Protein AF-A0A1G5EAS3-F1 (afdb_monomer_lite)

Structure (mmCIF, N/CA/C/O backbone):
data_AF-A0A1G5EAS3-F1
#
_entry.id   AF-A0A1G5EAS3-F1
#
loop_
_atom_site.group_PDB
_atom_site.id
_atom_site.type_symbol
_atom_site.label_atom_id
_atom_site.label_alt_id
_atom_site.label_comp_id
_atom_site.label_asym_id
_atom_site.label_entity_id
_atom_site.label_seq_id
_atom_site.pdbx_PDB_ins_code
_atom_site.Cartn_x
_atom_site.Cartn_y
_atom_site.Cartn_z
_atom_site.occupancy
_atom_site.B_iso_or_equiv
_atom_site.auth_seq_id
_atom_site.auth_comp_id
_atom_site.auth_asym_id
_atom_site.auth_atom_id
_atom_site.pdbx_PDB_model_num
ATOM 1 N N . MET A 1 1 ? 18.899 7.907 3.372 1.00 59.66 1 MET A N 1
ATOM 2 C CA . MET A 1 1 ? 17.965 8.432 4.390 1.00 59.66 1 MET A CA 1
ATOM 3 C C . MET A 1 1 ? 17.915 7.423 5.518 1.00 59.66 1 MET A C 1
ATOM 5 O O . MET A 1 1 ? 17.853 6.235 5.222 1.00 59.66 1 MET A O 1
ATOM 9 N N . SER A 1 2 ? 18.024 7.853 6.777 1.00 71.38 2 SER A N 1
ATOM 10 C CA . SER A 1 2 ? 17.864 6.918 7.897 1.00 71.38 2 SER A CA 1
ATOM 11 C C . SER A 1 2 ? 16.412 6.444 7.911 1.00 71.38 2 SER A C 1
ATOM 13 O O . SER A 1 2 ? 15.511 7.273 7.808 1.00 71.38 2 SER A O 1
ATOM 15 N N . LEU A 1 3 ? 16.179 5.134 8.013 1.00 70.50 3 LEU A N 1
ATOM 16 C CA . LEU A 1 3 ? 14.849 4.498 8.049 1.00 70.50 3 LEU A CA 1
ATOM 17 C C . LEU A 1 3 ? 13.885 5.214 9.019 1.00 70.50 3 LEU A C 1
ATOM 19 O O . LEU A 1 3 ? 12.695 5.366 8.748 1.00 70.50 3 LEU A O 1
ATOM 23 N N . LEU A 1 4 ? 14.441 5.747 10.109 1.00 74.56 4 LEU A N 1
ATOM 24 C CA . LEU A 1 4 ? 13.746 6.541 11.115 1.00 74.56 4 LEU A CA 1
ATOM 25 C C . LEU A 1 4 ? 13.077 7.809 10.549 1.00 74.56 4 LEU A C 1
ATOM 27 O O . LEU A 1 4 ? 11.959 8.125 10.937 1.00 74.56 4 LEU A O 1
ATOM 31 N N . GLN A 1 5 ? 13.719 8.521 9.617 1.00 72.00 5 GLN A N 1
ATOM 32 C CA . GLN A 1 5 ? 13.185 9.762 9.030 1.00 72.00 5 GLN A CA 1
ATOM 33 C C . GLN A 1 5 ? 11.954 9.520 8.150 1.00 72.00 5 GLN A C 1
ATOM 35 O O . GLN A 1 5 ? 11.158 10.430 7.952 1.00 72.00 5 GLN A O 1
ATOM 40 N N . VAL A 1 6 ? 11.792 8.299 7.639 1.00 69.94 6 VAL A N 1
ATOM 41 C CA . VAL A 1 6 ? 10.648 7.897 6.812 1.00 69.94 6 VAL A CA 1
ATOM 42 C C . VAL A 1 6 ? 9.495 7.418 7.685 1.00 69.94 6 VAL A C 1
ATOM 44 O O . VAL A 1 6 ? 8.342 7.767 7.450 1.00 69.94 6 VAL A O 1
ATOM 47 N N . ILE A 1 7 ? 9.803 6.605 8.696 1.00 77.19 7 ILE A N 1
ATOM 48 C CA . ILE A 1 7 ? 8.788 5.977 9.548 1.00 77.19 7 ILE A CA 1
ATOM 49 C C . ILE A 1 7 ? 8.179 6.995 10.519 1.00 77.19 7 ILE A C 1
ATOM 51 O O . ILE A 1 7 ? 6.983 6.940 10.804 1.00 77.19 7 ILE A O 1
ATOM 55 N N . LEU A 1 8 ? 8.978 7.944 11.011 1.00 79.62 8 LEU A N 1
ATOM 56 C CA . LEU A 1 8 ? 8.546 8.913 12.015 1.00 79.62 8 LEU A CA 1
ATOM 57 C C . LEU A 1 8 ? 7.337 9.763 11.557 1.00 79.62 8 LEU A C 1
ATOM 59 O O . LEU A 1 8 ? 6.360 9.812 12.306 1.00 79.62 8 LEU A O 1
ATOM 63 N N . PRO A 1 9 ? 7.314 10.363 10.347 1.00 79.38 9 PRO A N 1
ATOM 64 C CA . PRO A 1 9 ? 6.132 11.057 9.830 1.00 79.38 9 PRO A CA 1
ATOM 65 C C . PRO A 1 9 ? 4.874 10.187 9.787 1.00 79.38 9 PRO A C 1
ATOM 67 O O . PRO A 1 9 ? 3.789 10.664 10.110 1.00 79.38 9 PRO A O 1
ATOM 70 N N . VAL A 1 10 ? 5.014 8.908 9.423 1.00 78.25 10 VAL A N 1
ATOM 71 C CA . VAL A 1 10 ? 3.881 7.975 9.334 1.00 78.25 10 VAL A CA 1
ATOM 72 C C . VAL A 1 10 ? 3.290 7.722 10.718 1.00 78.25 10 VAL A C 1
ATOM 74 O O . VAL A 1 10 ? 2.077 7.816 10.894 1.00 78.25 10 VAL A O 1
ATOM 77 N N . ILE A 1 11 ? 4.139 7.474 11.718 1.00 82.44 11 ILE A N 1
ATOM 78 C CA . ILE A 1 11 ? 3.697 7.282 13.104 1.00 82.44 11 ILE A CA 1
ATOM 79 C C . ILE A 1 11 ? 3.015 8.547 13.638 1.00 82.44 11 ILE A C 1
ATOM 81 O O . ILE A 1 11 ? 1.947 8.454 14.238 1.00 82.44 11 ILE A O 1
ATOM 85 N N . ILE A 1 12 ? 3.587 9.730 13.387 1.00 86.69 12 ILE A N 1
ATOM 86 C CA . ILE A 1 12 ? 2.994 11.006 13.815 1.00 86.69 12 ILE A CA 1
ATOM 87 C C . ILE A 1 12 ? 1.605 11.196 13.191 1.00 86.69 12 ILE A C 1
ATOM 89 O O . ILE A 1 12 ? 0.654 11.514 13.903 1.00 86.69 12 ILE A O 1
ATOM 93 N N . MET A 1 13 ? 1.460 10.951 11.885 1.00 82.50 13 MET A N 1
ATOM 94 C CA . MET A 1 13 ? 0.172 11.064 11.192 1.00 82.50 13 MET A CA 1
ATOM 95 C C . MET A 1 13 ? -0.874 10.078 11.726 1.00 82.50 13 MET A C 1
ATOM 97 O O . MET A 1 13 ? -2.032 10.455 11.901 1.00 82.50 13 MET A O 1
ATOM 101 N N . LEU A 1 14 ? -0.477 8.842 12.048 1.00 83.25 14 LEU A N 1
ATOM 102 C CA . LEU A 1 14 ? -1.373 7.863 12.672 1.00 83.25 14 LEU A CA 1
ATOM 103 C C . LEU A 1 14 ? -1.854 8.332 14.050 1.00 83.25 14 LEU A C 1
ATOM 105 O O . LEU A 1 14 ? -3.047 8.254 14.338 1.00 83.25 14 LEU A O 1
ATOM 109 N N . ILE A 1 15 ? -0.954 8.870 14.879 1.00 87.44 15 ILE A N 1
ATOM 110 C CA . ILE A 1 15 ? -1.306 9.419 16.197 1.00 87.44 15 ILE A CA 1
ATOM 111 C C . ILE A 1 15 ? -2.296 10.579 16.050 1.00 87.44 15 ILE A C 1
ATOM 113 O O . ILE A 1 15 ? -3.296 10.620 16.766 1.00 87.44 15 ILE A O 1
ATOM 117 N N . ILE A 1 16 ? -2.070 11.491 15.099 1.00 87.00 16 ILE A N 1
ATOM 118 C CA . ILE A 1 16 ? -3.002 12.591 14.810 1.00 87.00 16 ILE A CA 1
ATOM 119 C C . ILE A 1 16 ? -4.375 12.040 14.408 1.00 87.00 16 ILE A C 1
ATOM 121 O O . ILE A 1 16 ? -5.388 12.493 14.938 1.00 87.00 16 ILE A O 1
ATOM 125 N N . GLY A 1 17 ? -4.422 11.031 13.533 1.00 83.44 17 GLY A N 1
ATOM 126 C CA . GLY A 1 17 ? -5.668 10.374 13.132 1.00 83.44 17 GLY A CA 1
ATOM 127 C C . GLY A 1 17 ? -6.435 9.772 14.314 1.00 83.44 17 GLY A C 1
ATOM 128 O O . GLY A 1 17 ? -7.648 9.964 14.423 1.00 83.44 17 GLY A O 1
ATOM 129 N N . ILE A 1 18 ? -5.731 9.113 15.24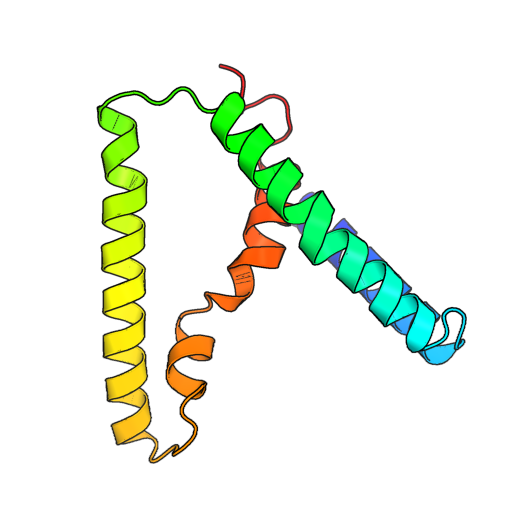1 1.00 84.50 18 ILE A N 1
ATOM 130 C CA . ILE A 1 18 ? -6.321 8.565 16.473 1.00 84.50 18 ILE A CA 1
ATOM 131 C C . ILE A 1 18 ? -6.881 9.691 17.351 1.00 84.50 18 ILE A C 1
ATOM 133 O O . ILE A 1 18 ? -8.024 9.606 17.795 1.00 84.50 18 ILE A O 1
ATOM 137 N N . ILE A 1 19 ? -6.128 10.776 17.554 1.00 87.75 19 ILE A N 1
ATOM 138 C CA . ILE A 1 19 ? -6.583 11.928 18.347 1.00 87.75 19 ILE A CA 1
ATOM 139 C C . ILE A 1 19 ? -7.827 12.572 17.719 1.00 87.75 19 ILE A C 1
ATOM 141 O O . ILE A 1 19 ? -8.773 12.896 18.438 1.00 87.75 19 ILE A O 1
ATOM 145 N N . CYS A 1 20 ? -7.856 12.738 16.394 1.00 84.50 20 CYS A N 1
ATOM 146 C CA . CYS A 1 20 ? -9.010 13.279 15.675 1.00 84.50 20 CYS A CA 1
ATOM 147 C C . CYS A 1 20 ? -10.260 12.408 15.841 1.00 84.50 20 CYS A C 1
ATOM 149 O O . CYS A 1 20 ? -11.358 12.950 15.998 1.00 84.50 20 CYS A O 1
ATOM 151 N N . ARG A 1 21 ? -10.090 11.079 15.852 1.00 81.31 21 ARG A N 1
ATOM 152 C CA . ARG A 1 21 ? -11.169 10.112 16.084 1.00 81.31 21 ARG A CA 1
ATOM 153 C C . ARG A 1 21 ? -11.705 10.187 17.513 1.00 81.31 21 ARG A C 1
ATOM 155 O O . ARG A 1 21 ? -12.912 10.312 17.695 1.00 81.31 21 ARG A O 1
ATOM 162 N N . GLU A 1 22 ? -10.821 10.153 18.509 1.00 83.44 22 GLU A N 1
ATOM 163 C CA . GLU A 1 22 ? -11.185 10.191 19.934 1.00 83.44 22 GLU A CA 1
ATOM 164 C C . GLU A 1 22 ? -11.884 11.502 20.309 1.00 83.44 22 GLU A C 1
ATOM 166 O O . GLU A 1 22 ? -12.910 11.513 20.988 1.00 83.44 22 GLU A O 1
ATOM 171 N N . LYS A 1 23 ? -11.371 12.630 19.807 1.00 84.50 23 LYS A N 1
ATOM 172 C CA . LYS A 1 23 ? -11.929 13.959 20.084 1.00 84.50 23 LYS A CA 1
ATOM 173 C C . LYS A 1 23 ? -13.144 14.315 19.221 1.00 84.50 23 LYS A C 1
ATOM 175 O O . LYS A 1 23 ? -13.663 15.417 19.372 1.00 84.50 23 LYS A O 1
ATOM 180 N N . LYS A 1 24 ? -13.582 13.422 18.319 1.00 80.25 24 LYS A N 1
ATOM 181 C CA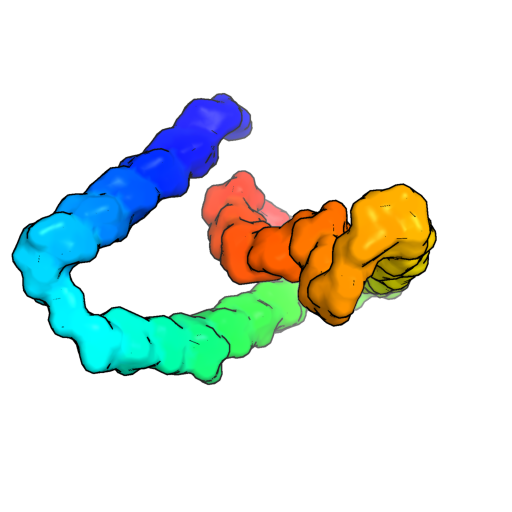 . LYS A 1 24 ? -14.668 13.655 17.346 1.00 80.25 24 LYS A CA 1
ATOM 182 C C . LYS A 1 24 ? -14.530 14.999 16.616 1.00 80.25 24 LYS A C 1
ATOM 184 O O . LYS A 1 24 ? -15.520 15.674 16.357 1.00 80.25 24 LYS A O 1
ATOM 189 N N . LEU A 1 25 ? -13.294 15.395 16.298 1.00 78.00 25 LEU A N 1
ATOM 190 C CA . LEU A 1 25 ? -13.015 16.684 15.647 1.00 78.00 25 LEU A CA 1
ATOM 191 C C . LEU A 1 25 ? -13.585 16.743 14.228 1.00 78.00 25 LEU A C 1
ATOM 193 O O . LEU A 1 25 ? -13.837 17.825 13.708 1.00 78.00 25 LEU A O 1
ATOM 197 N N . ILE A 1 26 ? -13.766 15.577 13.605 1.00 78.94 26 ILE A N 1
ATOM 198 C CA . ILE A 1 26 ? -14.306 1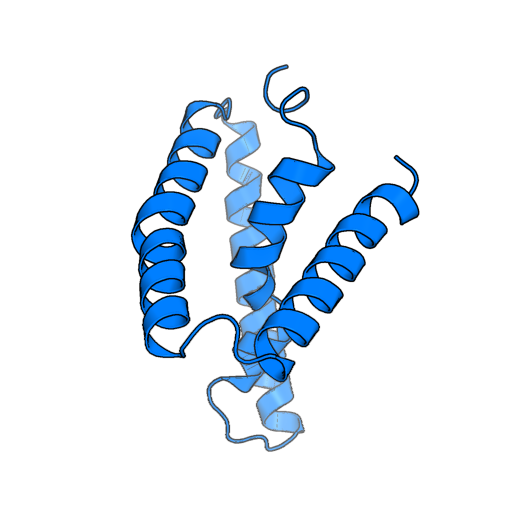5.426 12.261 1.00 78.94 26 ILE A CA 1
ATOM 199 C C . ILE A 1 26 ? -15.481 14.457 12.355 1.00 78.94 26 ILE A C 1
ATOM 201 O O . ILE A 1 26 ? -15.325 13.321 12.811 1.00 78.94 26 ILE A O 1
ATOM 205 N N . HIS A 1 27 ? -16.660 14.915 11.941 1.00 80.75 27 HIS A N 1
ATOM 206 C CA . HIS A 1 27 ? -17.828 14.050 11.832 1.00 80.75 27 HIS A CA 1
ATOM 207 C C . HIS A 1 27 ? -17.613 12.980 10.747 1.00 80.75 27 HIS A C 1
ATOM 209 O O . HIS A 1 27 ? -16.917 13.253 9.768 1.00 80.75 27 HIS A O 1
ATOM 215 N N . PRO A 1 28 ? -18.228 11.789 10.875 1.00 78.00 28 PRO A N 1
ATOM 216 C CA . PRO A 1 28 ? -18.119 10.720 9.878 1.00 78.00 28 PRO A CA 1
ATOM 217 C C . PRO A 1 28 ? -18.402 11.187 8.442 1.00 78.00 28 PRO A C 1
ATOM 219 O O . PRO A 1 28 ? -17.636 10.880 7.538 1.00 78.00 28 PRO A O 1
ATOM 222 N N . GLU A 1 29 ? -19.412 12.040 8.260 1.00 80.19 29 GLU A N 1
ATOM 223 C CA . GLU A 1 29 ? -19.773 12.654 6.972 1.00 80.19 29 GLU A CA 1
ATOM 224 C C . GLU A 1 29 ? -18.628 13.496 6.373 1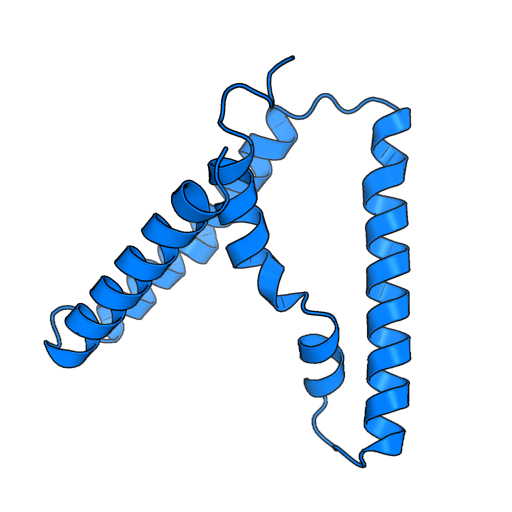.00 80.19 29 GLU A C 1
ATOM 226 O O . GLU A 1 29 ? -18.388 13.490 5.166 1.00 80.19 29 GLU A O 1
ATOM 231 N N . GLY A 1 30 ? -17.865 14.195 7.220 1.00 80.00 30 GLY A N 1
ATOM 232 C CA . GLY A 1 30 ? -16.685 14.954 6.801 1.00 80.00 30 GLY A CA 1
ATOM 233 C C . GLY A 1 30 ? -15.511 14.055 6.410 1.00 80.00 30 GLY A C 1
ATOM 234 O O . GLY A 1 30 ? -14.759 14.391 5.496 1.00 80.00 30 GLY A O 1
ATOM 235 N N . ILE A 1 31 ? -15.372 12.896 7.062 1.00 80.50 31 ILE A N 1
ATOM 236 C CA . ILE A 1 31 ? -14.369 11.885 6.697 1.00 80.50 31 ILE A CA 1
ATOM 237 C C . ILE A 1 31 ? -14.708 11.294 5.328 1.00 80.50 31 ILE A C 1
ATOM 239 O O . ILE A 1 31 ? -13.827 11.207 4.478 1.00 80.50 31 ILE A O 1
ATOM 243 N N . GLU A 1 32 ? -15.974 10.954 5.088 1.00 78.44 32 GLU A N 1
ATOM 244 C CA . GLU A 1 32 ? -16.440 10.437 3.798 1.00 78.44 32 GLU A CA 1
ATOM 245 C C . GLU A 1 32 ? -16.240 11.454 2.670 1.00 78.44 32 GLU A C 1
ATOM 247 O O . GLU A 1 32 ? -15.711 11.106 1.614 1.00 78.44 32 GLU A O 1
ATOM 252 N N . GLY A 1 33 ? -16.576 12.728 2.904 1.00 79.38 33 GLY A N 1
ATOM 253 C CA . GLY A 1 33 ? -16.339 13.800 1.936 1.00 79.38 33 GLY A CA 1
ATOM 254 C C . GLY A 1 33 ? -14.854 13.992 1.610 1.00 79.38 33 GLY A C 1
ATOM 255 O O . GLY A 1 33 ? -14.476 14.110 0.441 1.00 79.38 33 GLY A O 1
ATOM 256 N N . LEU A 1 34 ? -13.987 13.963 2.627 1.00 79.50 34 LEU A N 1
ATOM 257 C CA . LEU A 1 34 ? -12.540 14.072 2.436 1.00 79.50 34 LEU A CA 1
ATOM 258 C C . LEU A 1 34 ? -11.966 12.843 1.720 1.00 79.50 34 LEU A C 1
ATOM 260 O O . LEU A 1 34 ? -11.137 12.982 0.821 1.00 79.50 34 LEU A O 1
ATOM 264 N N . GLN A 1 35 ? -12.430 11.646 2.073 1.00 74.88 35 GLN A N 1
ATOM 265 C CA . GLN A 1 35 ? -12.048 10.413 1.397 1.00 74.88 35 GLN A CA 1
ATOM 266 C C . GLN A 1 35 ? -12.481 10.442 -0.070 1.00 74.88 35 GLN A C 1
ATOM 268 O O . GLN A 1 35 ? -11.678 10.112 -0.936 1.00 74.88 35 GLN A O 1
ATOM 273 N N . ALA A 1 36 ? -13.697 10.895 -0.379 1.00 77.38 36 ALA A N 1
ATOM 274 C CA . ALA A 1 36 ? -14.164 11.032 -1.755 1.00 77.38 36 ALA A CA 1
ATOM 275 C C . ALA A 1 36 ? -13.283 11.996 -2.562 1.00 77.38 36 ALA A C 1
ATOM 277 O O . ALA A 1 36 ? -12.946 11.699 -3.708 1.00 77.38 36 ALA A O 1
ATOM 278 N N . LEU A 1 37 ? -12.854 13.113 -1.968 1.00 80.19 37 LEU A N 1
ATOM 279 C CA . LEU A 1 37 ? -11.928 14.041 -2.614 1.00 80.19 37 LEU A CA 1
ATOM 280 C C . LEU A 1 37 ? -10.575 13.373 -2.914 1.00 80.19 37 LEU A C 1
ATOM 282 O O . LEU A 1 37 ? -10.079 13.440 -4.039 1.00 80.19 37 LEU A O 1
ATOM 286 N N . VAL A 1 38 ? -9.991 12.697 -1.921 1.00 77.25 38 VAL A N 1
ATOM 287 C CA . VAL A 1 38 ? -8.694 12.023 -2.070 1.00 77.25 38 VAL A CA 1
ATOM 288 C C . VAL A 1 38 ? -8.770 10.901 -3.104 1.00 77.25 38 VAL A C 1
ATOM 290 O O . VAL A 1 38 ? -7.912 10.823 -3.982 1.00 77.25 38 VAL A O 1
ATOM 293 N N . MET A 1 39 ? -9.803 10.062 -3.032 1.00 76.19 39 MET A N 1
ATOM 294 C CA . MET A 1 39 ? -9.947 8.886 -3.887 1.00 76.19 39 MET A CA 1
ATOM 295 C C . MET A 1 39 ? -10.298 9.245 -5.331 1.00 76.19 39 MET A C 1
ATOM 297 O O . MET A 1 39 ? -9.759 8.634 -6.250 1.00 76.19 39 MET A O 1
ATOM 301 N N . ASN A 1 40 ? -11.170 10.235 -5.545 1.00 79.19 40 ASN A N 1
ATOM 302 C CA . ASN A 1 40 ? -11.665 10.563 -6.884 1.00 79.19 40 ASN A CA 1
ATOM 303 C C . ASN A 1 40 ? -10.824 11.616 -7.608 1.00 79.19 40 ASN A C 1
ATOM 305 O O . ASN A 1 40 ? -10.838 11.653 -8.835 1.00 79.19 40 ASN A O 1
ATOM 309 N N . PHE A 1 41 ? -10.099 12.469 -6.880 1.00 81.38 41 PHE A N 1
ATOM 310 C CA . PHE A 1 41 ? -9.323 13.550 -7.489 1.00 81.38 41 PHE A CA 1
ATOM 311 C C . PHE A 1 41 ? -7.836 13.388 -7.222 1.00 81.38 41 PHE A C 1
ATOM 313 O O . PHE A 1 41 ? -7.067 13.212 -8.164 1.00 81.38 41 PHE A O 1
ATOM 320 N N . THR A 1 42 ? -7.418 13.407 -5.955 1.00 76.50 42 THR A N 1
ATOM 321 C CA . THR A 1 42 ? -5.988 13.427 -5.617 1.00 76.50 42 THR A CA 1
ATOM 322 C C . THR A 1 42 ? -5.264 12.192 -6.143 1.00 76.50 42 THR A C 1
ATOM 324 O O . THR A 1 42 ? -4.227 12.334 -6.785 1.00 76.50 42 THR A O 1
ATOM 327 N N . LEU A 1 43 ? -5.824 10.993 -5.941 1.00 75.69 43 LEU A N 1
ATOM 328 C CA . LEU A 1 43 ? -5.221 9.745 -6.409 1.00 75.69 43 LEU A CA 1
ATOM 329 C C . LEU A 1 43 ? -5.068 9.702 -7.942 1.00 75.69 43 LEU A C 1
ATOM 331 O O . LEU A 1 43 ? -3.934 9.530 -8.401 1.00 75.69 43 LEU A O 1
ATOM 335 N N . PRO A 1 44 ? -6.126 9.905 -8.756 1.00 77.88 44 PRO A N 1
ATOM 336 C CA . PRO A 1 44 ? -5.975 9.969 -10.208 1.00 77.88 44 PRO A CA 1
ATOM 337 C C . PRO A 1 44 ? -4.989 11.046 -10.662 1.00 77.88 44 PRO A C 1
ATOM 339 O O . PRO A 1 44 ? -4.127 10.761 -11.490 1.00 77.88 44 PRO A O 1
ATOM 342 N N . ILE A 1 45 ? -5.058 12.259 -10.099 1.00 81.50 45 ILE A N 1
ATOM 343 C CA . ILE A 1 45 ? -4.160 13.366 -10.463 1.00 81.50 45 ILE A CA 1
ATOM 344 C C . ILE A 1 45 ? -2.700 13.000 -10.174 1.00 81.50 45 ILE A C 1
ATOM 346 O O . ILE A 1 45 ? -1.839 13.217 -11.025 1.00 81.50 45 ILE A O 1
ATOM 350 N N . SER A 1 46 ? -2.405 12.414 -9.010 1.00 74.06 46 SER A N 1
ATOM 351 C CA . SER A 1 46 ? -1.053 11.961 -8.670 1.00 74.06 46 SER A CA 1
ATOM 352 C C . SER A 1 46 ? -0.557 10.870 -9.618 1.00 74.06 46 SER A C 1
ATOM 354 O O . SER A 1 46 ? 0.592 10.930 -10.050 1.00 74.06 46 SER A O 1
ATOM 356 N N . LEU A 1 47 ? -1.408 9.910 -9.992 1.00 74.44 47 LEU A N 1
ATOM 357 C CA . LEU A 1 47 ? -1.049 8.884 -10.973 1.00 74.44 47 LEU A CA 1
ATOM 358 C C . LEU A 1 47 ? -0.721 9.507 -12.333 1.00 74.44 47 LEU A C 1
ATOM 360 O O . LEU A 1 47 ? 0.348 9.236 -12.879 1.00 74.44 47 LEU A O 1
ATOM 364 N N . PHE A 1 48 ? -1.584 10.387 -12.855 1.00 78.88 48 PHE A N 1
ATOM 365 C CA . PHE A 1 48 ? -1.323 11.100 -14.109 1.00 78.88 48 PHE A CA 1
ATOM 366 C C . PHE A 1 48 ? -0.039 11.922 -14.045 1.00 78.88 48 PHE A C 1
ATOM 368 O O . PHE A 1 48 ? 0.745 11.899 -14.989 1.00 78.88 48 PHE A O 1
ATOM 375 N N . TYR A 1 49 ? 0.211 12.606 -12.930 1.00 76.69 49 TYR A N 1
ATOM 376 C CA . TYR A 1 49 ? 1.430 13.380 -12.720 1.00 76.69 49 TYR A CA 1
ATOM 377 C C . TYR A 1 49 ? 2.692 12.505 -12.750 1.00 76.69 49 TYR A C 1
ATOM 379 O O . TYR A 1 49 ? 3.682 12.870 -13.387 1.00 76.69 49 TYR A O 1
ATOM 387 N N . ILE A 1 50 ? 2.653 11.331 -12.111 1.00 73.56 50 ILE A N 1
ATOM 388 C CA . ILE A 1 50 ? 3.758 10.364 -12.135 1.00 73.56 50 ILE A CA 1
ATOM 389 C C . ILE A 1 50 ? 3.985 9.854 -13.560 1.00 73.56 50 ILE A C 1
ATOM 391 O O . ILE A 1 50 ? 5.121 9.873 -14.027 1.00 73.56 50 ILE A O 1
ATOM 395 N N . PHE A 1 51 ? 2.931 9.451 -14.275 1.00 74.44 51 PHE A N 1
ATOM 396 C CA . PHE A 1 51 ? 3.054 8.993 -15.663 1.00 74.44 51 PHE A CA 1
ATOM 397 C C . PHE A 1 51 ? 3.544 10.091 -16.607 1.00 74.44 51 PHE A C 1
ATOM 399 O O . PHE A 1 51 ? 4.329 9.808 -17.504 1.00 74.44 51 PHE A O 1
ATOM 406 N N . TYR A 1 52 ? 3.125 11.338 -16.387 1.00 78.19 52 TYR A N 1
ATOM 407 C CA . TYR A 1 52 ? 3.559 12.488 -17.175 1.00 78.19 52 TYR A CA 1
ATOM 408 C C . TYR A 1 52 ? 5.057 12.776 -17.012 1.00 78.19 52 TYR A C 1
ATOM 410 O O . TYR A 1 52 ? 5.732 13.106 -17.983 1.00 78.19 52 TYR A O 1
ATOM 418 N N . ARG A 1 53 ? 5.593 12.643 -15.792 1.00 71.56 53 ARG A N 1
ATOM 419 C CA . ARG A 1 53 ? 7.030 12.821 -15.525 1.00 71.56 53 ARG A CA 1
ATOM 420 C C . ARG A 1 53 ? 7.872 11.582 -15.816 1.00 71.56 53 ARG A C 1
ATOM 422 O O . ARG A 1 53 ? 9.085 11.702 -15.967 1.00 71.56 53 ARG A O 1
ATOM 429 N N . ALA A 1 54 ? 7.267 10.402 -15.869 1.00 69.88 54 ALA A N 1
ATOM 430 C CA . ALA A 1 54 ? 7.994 9.170 -16.110 1.00 69.88 54 ALA A CA 1
ATOM 431 C C . ALA A 1 54 ? 8.581 9.156 -17.530 1.00 69.88 54 ALA A C 1
ATOM 433 O O . ALA A 1 54 ? 7.862 9.189 -18.527 1.00 69.88 54 ALA A O 1
ATOM 434 N N . SER A 1 55 ? 9.907 9.037 -17.637 1.00 64.62 55 SER A N 1
ATOM 435 C CA . SER A 1 55 ? 10.560 8.755 -18.917 1.00 64.62 55 SER A CA 1
ATOM 436 C C . SER A 1 55 ? 10.289 7.298 -19.309 1.00 64.62 55 SER A C 1
ATOM 438 O O . SER A 1 55 ? 10.952 6.366 -18.841 1.00 64.62 55 SER A O 1
ATOM 440 N N . ILE A 1 56 ? 9.275 7.083 -20.150 1.00 66.12 56 ILE A N 1
ATOM 441 C CA . ILE A 1 56 ? 8.926 5.752 -20.654 1.00 66.12 56 ILE A CA 1
ATOM 442 C C . ILE A 1 56 ? 9.942 5.356 -21.733 1.00 66.12 56 ILE A C 1
ATOM 444 O O . ILE A 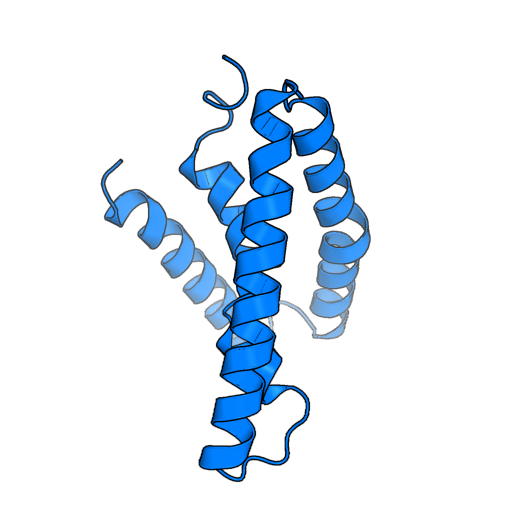1 56 ? 9.797 5.678 -22.909 1.00 66.12 56 ILE A O 1
ATOM 448 N N . LYS A 1 57 ? 11.002 4.656 -21.323 1.00 70.81 57 LYS A N 1
ATOM 449 C CA . LYS A 1 57 ? 11.940 3.971 -22.225 1.00 70.81 57 LYS A CA 1
ATOM 450 C C . LYS A 1 57 ? 11.476 2.527 -22.426 1.00 70.81 57 LYS A C 1
ATOM 452 O O . LYS A 1 57 ? 10.864 1.946 -21.534 1.00 70.81 57 LYS A O 1
ATOM 457 N N . ALA A 1 58 ? 11.816 1.909 -23.559 1.00 65.69 58 ALA A N 1
ATOM 458 C CA . ALA A 1 58 ? 11.440 0.517 -23.855 1.00 65.69 58 ALA A CA 1
ATOM 459 C C . ALA A 1 58 ? 11.892 -0.473 -22.760 1.00 65.69 58 ALA A C 1
ATOM 461 O O . ALA A 1 58 ? 11.185 -1.425 -22.445 1.00 65.69 58 ALA A O 1
ATOM 462 N N . ASN A 1 59 ? 13.023 -0.191 -22.106 1.00 68.94 59 ASN A N 1
ATOM 463 C CA . ASN A 1 59 ? 13.529 -0.994 -20.993 1.00 68.94 59 ASN A CA 1
ATOM 464 C C . ASN A 1 59 ? 12.694 -0.848 -19.704 1.00 68.94 59 ASN A C 1
ATOM 466 O O . ASN A 1 59 ? 12.717 -1.725 -18.850 1.00 68.94 59 ASN A O 1
ATOM 470 N N . THR A 1 60 ? 11.928 0.237 -19.560 1.00 69.56 60 THR A N 1
ATOM 471 C CA . THR A 1 60 ? 11.058 0.491 -18.403 1.00 69.56 60 THR A CA 1
ATOM 472 C C . THR A 1 60 ? 9.750 -0.312 -18.485 1.00 69.56 60 THR A C 1
ATOM 474 O O . THR A 1 60 ? 9.093 -0.526 -17.470 1.00 69.56 60 THR A O 1
ATOM 477 N N . VAL A 1 61 ? 9.388 -0.831 -19.666 1.00 74.50 61 VAL A N 1
ATOM 478 C CA . VAL A 1 61 ? 8.185 -1.665 -19.874 1.00 74.50 61 VAL A CA 1
ATOM 479 C C . VAL A 1 61 ? 8.298 -3.023 -19.168 1.00 74.50 61 VAL A C 1
ATOM 481 O O . VAL A 1 61 ? 7.289 -3.655 -18.868 1.00 74.50 61 VAL A O 1
ATOM 484 N N . ILE A 1 62 ? 9.511 -3.456 -18.813 1.00 77.94 62 ILE A N 1
ATOM 485 C CA . ILE A 1 62 ? 9.707 -4.708 -18.076 1.00 77.94 62 ILE A CA 1
ATOM 486 C C . ILE A 1 62 ? 9.170 -4.635 -16.638 1.00 77.94 62 ILE A C 1
ATOM 488 O O . ILE A 1 62 ? 8.715 -5.644 -16.104 1.00 77.94 62 ILE A O 1
ATOM 492 N N . PHE A 1 63 ? 9.152 -3.445 -16.026 1.00 76.62 63 PHE A N 1
ATOM 493 C CA . PHE A 1 63 ? 8.654 -3.250 -14.664 1.00 76.62 63 PHE A CA 1
ATOM 494 C C . PHE A 1 63 ? 7.173 -3.621 -14.509 1.00 76.62 63 PHE A C 1
ATOM 496 O O . PHE A 1 63 ? 6.890 -4.479 -13.674 1.00 76.62 63 PHE A O 1
ATOM 503 N N . PRO A 1 64 ? 6.220 -3.070 -15.288 1.00 77.56 64 PRO A N 1
ATOM 504 C CA . PRO A 1 64 ? 4.815 -3.451 -15.157 1.00 77.56 64 PRO A CA 1
ATOM 505 C C . PRO A 1 64 ? 4.575 -4.938 -15.446 1.00 77.56 64 PRO A C 1
ATOM 507 O O . PRO A 1 64 ? 3.730 -5.544 -14.793 1.00 77.56 64 PRO A O 1
ATOM 510 N N . VAL A 1 65 ? 5.343 -5.554 -16.352 1.00 82.19 65 VAL A N 1
ATOM 511 C CA . VAL A 1 65 ? 5.247 -6.997 -16.631 1.00 82.19 65 VAL A CA 1
ATOM 512 C C . VAL A 1 65 ? 5.692 -7.827 -15.425 1.00 82.19 65 VAL A C 1
ATOM 514 O O . VAL A 1 65 ? 4.974 -8.735 -15.012 1.00 82.19 65 VAL A O 1
ATOM 517 N N . ILE A 1 66 ? 6.835 -7.498 -14.814 1.00 83.06 66 ILE A N 1
ATOM 518 C CA . ILE A 1 66 ? 7.314 -8.176 -13.600 1.00 83.06 66 ILE A CA 1
ATOM 519 C C . ILE A 1 66 ? 6.310 -7.992 -12.459 1.00 83.06 66 ILE A C 1
ATOM 521 O O . ILE A 1 66 ? 5.939 -8.970 -11.813 1.00 83.06 66 ILE A O 1
ATOM 525 N N . PHE A 1 67 ? 5.822 -6.768 -12.242 1.00 80.94 67 PHE A N 1
ATOM 526 C CA . PHE A 1 67 ? 4.804 -6.485 -11.229 1.00 80.94 67 PHE A CA 1
ATOM 527 C C . PHE A 1 67 ? 3.528 -7.297 -11.460 1.00 80.94 67 PHE A C 1
ATOM 529 O O . PHE A 1 67 ? 2.989 -7.868 -10.517 1.00 80.94 67 PHE A O 1
ATOM 536 N N . PHE A 1 68 ? 3.070 -7.415 -12.707 1.00 83.12 68 PHE A N 1
ATOM 537 C CA . PHE A 1 68 ? 1.900 -8.221 -13.041 1.00 83.12 68 PHE A CA 1
ATOM 538 C C . PHE A 1 68 ? 2.114 -9.705 -12.720 1.00 83.12 68 PHE A C 1
ATOM 540 O O . PHE A 1 68 ? 1.258 -10.323 -12.090 1.00 83.12 68 PHE A O 1
ATOM 547 N N . VAL A 1 69 ? 3.265 -10.270 -13.096 1.00 87.25 69 VAL A N 1
ATOM 548 C CA . VAL A 1 69 ? 3.588 -11.683 -12.839 1.00 87.25 69 VAL A CA 1
ATOM 549 C C . VAL A 1 69 ? 3.715 -11.965 -11.341 1.00 87.25 69 VAL A C 1
ATOM 551 O O . VAL A 1 69 ? 3.162 -12.953 -10.862 1.00 87.25 69 VAL A O 1
ATOM 554 N N . VAL A 1 70 ? 4.392 -11.094 -10.587 1.00 85.44 70 VAL A N 1
ATOM 555 C CA . VAL A 1 70 ? 4.550 -11.235 -9.130 1.00 85.44 70 VAL A CA 1
ATOM 556 C C . VAL A 1 70 ? 3.194 -11.159 -8.431 1.00 85.44 70 VAL A C 1
ATOM 558 O O . VAL A 1 70 ? 2.885 -12.020 -7.608 1.00 85.44 70 VAL A O 1
ATOM 561 N N . THR A 1 71 ? 2.351 -10.192 -8.793 1.00 80.88 71 THR A N 1
ATOM 562 C CA . THR A 1 71 ? 1.015 -10.042 -8.201 1.00 80.88 71 THR A CA 1
ATOM 563 C C . THR A 1 71 ? 0.105 -11.212 -8.570 1.00 80.88 71 THR A C 1
ATOM 565 O O . THR A 1 71 ? -0.548 -11.774 -7.695 1.00 80.88 71 THR A O 1
ATOM 568 N N . ALA A 1 72 ? 0.097 -11.650 -9.833 1.00 84.50 72 ALA A N 1
ATOM 569 C CA . ALA A 1 72 ? -0.671 -12.818 -10.265 1.00 84.50 72 ALA A CA 1
ATOM 570 C C . ALA A 1 72 ? -0.212 -14.104 -9.552 1.00 84.50 72 ALA A C 1
ATOM 572 O O . ALA A 1 72 ? -1.045 -14.888 -9.089 1.00 84.50 72 ALA A O 1
ATOM 573 N N . GLY A 1 73 ? 1.103 -14.291 -9.403 1.00 85.62 73 GLY A N 1
ATOM 574 C CA . GLY A 1 73 ? 1.686 -15.381 -8.623 1.00 85.62 73 GLY A CA 1
ATOM 575 C C . GLY A 1 73 ? 1.287 -15.318 -7.148 1.00 85.62 73 GLY A C 1
ATOM 576 O O . GLY A 1 73 ? 0.909 -16.337 -6.573 1.00 85.62 73 GLY A O 1
ATOM 577 N N . GLY A 1 74 ? 1.275 -14.120 -6.560 1.00 83.62 74 GLY A N 1
ATOM 578 C CA . GLY A 1 74 ? 0.796 -13.873 -5.203 1.00 83.62 74 GLY A CA 1
ATOM 579 C C . GLY A 1 74 ? -0.678 -14.242 -5.016 1.00 83.62 74 GLY A C 1
ATOM 580 O O . GLY A 1 74 ? -1.003 -14.934 -4.058 1.00 83.62 74 GLY A O 1
ATOM 581 N N . ILE A 1 75 ? -1.568 -13.854 -5.942 1.00 81.62 75 ILE A N 1
ATOM 582 C CA . ILE A 1 75 ? -2.996 -14.239 -5.907 1.00 81.62 75 ILE A CA 1
ATOM 583 C C . ILE A 1 75 ? -3.133 -15.758 -5.961 1.00 81.62 75 ILE A C 1
ATOM 585 O O . ILE A 1 75 ? -3.935 -16.345 -5.232 1.00 81.62 75 ILE A O 1
ATOM 589 N N . PHE A 1 76 ? -2.358 -16.407 -6.829 1.00 84.19 76 PHE A N 1
ATOM 590 C CA . PHE A 1 76 ? -2.396 -17.854 -6.976 1.00 84.19 76 PHE A CA 1
ATOM 591 C C . PHE A 1 76 ? -1.922 -18.568 -5.703 1.00 84.19 76 PHE A C 1
ATOM 593 O O . PHE A 1 76 ? -2.610 -19.463 -5.206 1.00 84.19 76 PHE A O 1
ATOM 600 N N . ALA A 1 77 ? -0.801 -18.127 -5.131 1.00 82.81 77 ALA A N 1
ATOM 601 C CA . ALA A 1 77 ? -0.278 -18.638 -3.868 1.00 82.81 77 ALA A CA 1
ATOM 602 C C . ALA A 1 77 ? -1.244 -18.377 -2.702 1.00 82.81 77 ALA A C 1
ATOM 604 O O . ALA A 1 77 ? -1.534 -19.290 -1.931 1.00 82.81 77 ALA A O 1
ATOM 605 N N . GLY A 1 78 ? -1.816 -17.173 -2.618 1.00 80.12 78 GLY A N 1
ATOM 606 C CA . GLY A 1 78 ? -2.822 -16.802 -1.625 1.00 80.12 78 GLY A CA 1
ATOM 607 C C . GLY A 1 78 ? -4.066 -17.683 -1.715 1.00 80.12 78 GLY A C 1
ATOM 608 O O . GLY A 1 78 ? -4.546 -18.175 -0.698 1.00 80.12 78 GLY A O 1
ATOM 609 N N . ARG A 1 79 ? -4.548 -17.984 -2.929 1.00 78.12 79 ARG A N 1
ATOM 610 C CA . ARG A 1 79 ? -5.662 -18.925 -3.147 1.00 78.12 79 ARG A CA 1
ATOM 611 C C . ARG A 1 79 ? -5.319 -20.355 -2.739 1.00 78.12 79 ARG A C 1
ATOM 613 O O . ARG A 1 79 ? -6.183 -21.056 -2.213 1.00 78.12 79 ARG A O 1
ATOM 620 N N . LEU A 1 80 ? -4.086 -20.799 -2.975 1.00 80.25 80 LEU A N 1
ATOM 621 C CA . LEU A 1 80 ? -3.629 -22.115 -2.531 1.00 80.25 80 LEU A CA 1
ATOM 622 C C . LEU A 1 80 ? -3.569 -22.185 -0.997 1.00 80.25 80 LEU A C 1
ATOM 624 O O . LEU A 1 80 ? -4.033 -23.162 -0.412 1.00 80.25 80 LEU A O 1
ATOM 628 N N . LEU A 1 81 ? -3.101 -21.117 -0.345 1.00 79.19 81 LEU A N 1
ATOM 629 C CA . LEU A 1 81 ? -3.123 -20.979 1.111 1.00 79.19 81 LEU A CA 1
ATOM 630 C C . LEU A 1 81 ? -4.550 -20.944 1.678 1.00 79.19 81 LEU A C 1
ATOM 632 O O . LEU A 1 81 ? -4.804 -21.607 2.678 1.00 79.19 81 LEU A O 1
ATOM 636 N N . CYS A 1 82 ? -5.501 -20.260 1.027 1.00 75.75 82 CYS A N 1
ATOM 637 C CA . CYS A 1 82 ? -6.915 -20.265 1.442 1.00 75.75 82 CYS A CA 1
ATOM 638 C C . CYS A 1 82 ? -7.466 -21.692 1.528 1.00 75.75 82 CYS A C 1
ATOM 640 O O . CYS A 1 82 ? -8.145 -22.050 2.489 1.00 75.75 82 CYS A O 1
ATOM 642 N N . LYS A 1 83 ? -7.129 -22.536 0.539 1.00 72.00 83 LYS A N 1
ATOM 643 C CA . LYS A 1 83 ? -7.529 -23.951 0.535 1.00 72.00 83 LYS A CA 1
ATOM 644 C C . LYS A 1 83 ? -6.925 -24.734 1.704 1.00 72.00 83 LYS A C 1
ATOM 646 O O . LYS A 1 83 ? -7.592 -25.624 2.221 1.00 72.00 83 LYS A O 1
ATOM 651 N N . LEU A 1 84 ? -5.699 -24.409 2.121 1.00 75.88 84 LEU A N 1
ATOM 652 C CA . LEU A 1 84 ? -5.021 -25.057 3.250 1.00 75.88 84 LEU A CA 1
ATOM 653 C C . LEU A 1 84 ? -5.577 -24.605 4.608 1.00 75.88 84 LEU A C 1
ATOM 655 O O . LEU A 1 84 ? -5.760 -25.433 5.496 1.00 75.88 84 LEU A O 1
ATOM 659 N N . VAL A 1 85 ? -5.883 -23.314 4.756 1.00 77.81 85 VAL A N 1
ATOM 660 C CA . VAL A 1 85 ? -6.386 -22.716 6.008 1.00 77.81 85 VAL A CA 1
ATOM 661 C C . VAL A 1 85 ? -7.901 -22.929 6.188 1.00 77.81 85 VAL A C 1
ATOM 663 O O . VAL A 1 85 ? -8.424 -22.738 7.278 1.00 77.81 85 VAL A O 1
ATOM 666 N N . LYS A 1 86 ? -8.610 -23.414 5.154 1.00 68.75 86 LYS A N 1
ATOM 667 C CA . LYS A 1 86 ? -10.085 -23.549 5.107 1.00 68.75 86 LYS A CA 1
ATOM 668 C C . LYS A 1 86 ? -10.824 -22.221 5.308 1.00 68.75 86 LYS A C 1
ATOM 670 O O . LYS A 1 86 ? -12.006 -22.217 5.660 1.00 68.75 86 LYS A O 1
ATOM 675 N N . GLU A 1 87 ? -10.151 -21.113 5.026 1.00 67.50 87 GLU A N 1
ATOM 676 C CA . GLU A 1 87 ? -10.750 -19.789 5.086 1.00 67.50 87 GLU A CA 1
ATOM 677 C C . GLU A 1 87 ? -11.659 -19.605 3.866 1.00 67.50 87 GLU A C 1
ATOM 679 O O . GLU A 1 87 ? -11.246 -19.827 2.724 1.00 67.50 87 GLU A O 1
ATOM 684 N N . LYS A 1 88 ? -12.930 -19.266 4.105 1.00 61.16 88 LYS A N 1
ATOM 685 C CA . LYS A 1 88 ? -13.952 -19.139 3.049 1.00 61.16 88 LYS A CA 1
ATOM 686 C C . LYS A 1 88 ? -14.086 -17.722 2.503 1.00 61.16 88 LYS A C 1
ATOM 688 O O . LYS A 1 88 ? -14.867 -17.509 1.577 1.00 61.16 88 LYS A O 1
ATOM 693 N N . ASP A 1 89 ? -13.362 -16.768 3.080 1.00 68.00 89 ASP A N 1
ATOM 694 C CA . ASP A 1 89 ? -13.450 -15.380 2.664 1.00 68.00 89 ASP A CA 1
ATOM 695 C C . ASP A 1 89 ? -12.755 -15.174 1.308 1.00 68.00 89 ASP A C 1
ATOM 697 O O . ASP A 1 89 ? -11.575 -15.478 1.117 1.00 68.00 89 ASP A O 1
ATOM 701 N N . VAL A 1 90 ? -13.518 -14.647 0.351 1.00 67.56 90 VAL A N 1
ATOM 702 C CA . VAL A 1 90 ? -13.074 -14.347 -1.013 1.00 67.56 90 VAL A CA 1
ATOM 703 C C . VAL A 1 90 ? -12.000 -13.252 -1.023 1.00 67.56 90 VAL A C 1
ATOM 705 O O . VAL A 1 90 ? -11.201 -13.211 -1.960 1.00 67.56 90 VAL A O 1
ATOM 708 N N . TYR A 1 91 ? -11.935 -12.409 0.015 1.00 67.00 91 TYR A N 1
ATOM 709 C CA . TYR A 1 91 ? -10.977 -11.306 0.145 1.00 67.00 91 TYR A CA 1
ATOM 710 C C . TYR A 1 91 ? -9.625 -11.722 0.748 1.00 67.00 91 TYR A C 1
ATOM 712 O O . TYR A 1 91 ? -8.616 -11.061 0.506 1.00 67.00 91 TYR A O 1
ATOM 720 N N . PHE A 1 92 ? -9.560 -12.855 1.453 1.00 69.50 92 PHE A N 1
ATOM 721 C CA . PHE A 1 92 ? -8.338 -13.362 2.092 1.00 69.50 92 PHE A CA 1
ATOM 722 C C . PHE A 1 92 ? -7.115 -13.535 1.162 1.00 69.50 92 PHE A C 1
ATOM 724 O O . PHE A 1 92 ? -6.009 -13.148 1.542 1.00 69.50 92 PHE A O 1
ATOM 731 N N . PRO A 1 93 ? -7.240 -14.063 -0.074 1.00 68.94 93 PRO A N 1
ATOM 732 C CA . PRO A 1 93 ? -6.089 -14.151 -0.966 1.00 68.94 93 PRO A CA 1
ATOM 733 C C . PRO A 1 93 ? -5.627 -12.773 -1.454 1.00 68.94 93 PRO A C 1
ATOM 735 O O . PRO A 1 93 ? -4.458 -12.630 -1.794 1.00 68.94 93 PRO A O 1
ATOM 738 N N . PHE A 1 94 ? -6.509 -11.768 -1.480 1.00 67.44 94 PHE A N 1
ATOM 739 C CA . PHE A 1 94 ? -6.173 -10.409 -1.910 1.00 67.44 94 PHE A CA 1
ATOM 740 C C . PHE A 1 94 ? -5.407 -9.634 -0.832 1.00 67.44 94 PHE A C 1
ATOM 742 O O . PHE A 1 94 ? -4.434 -8.949 -1.148 1.00 67.44 94 PHE A O 1
ATOM 749 N N . THR A 1 95 ? -5.774 -9.801 0.440 1.00 67.62 95 THR A N 1
ATOM 750 C CA . THR A 1 95 ? -5.065 -9.179 1.570 1.00 67.62 95 THR A CA 1
ATOM 751 C C . THR A 1 95 ? -3.663 -9.765 1.772 1.00 67.62 95 THR A C 1
ATOM 753 O O . THR A 1 95 ? -2.727 -9.033 2.095 1.00 67.62 95 THR A O 1
ATOM 756 N N . LEU A 1 96 ? -3.478 -11.063 1.502 1.00 64.25 96 LEU A N 1
ATOM 757 C CA . LEU A 1 96 ? -2.200 -11.778 1.641 1.00 64.25 96 LEU A CA 1
ATOM 758 C C . LEU A 1 96 ? -1.094 -11.327 0.680 1.00 64.25 96 LEU A C 1
ATOM 760 O O . LEU A 1 96 ? 0.084 -11.466 0.997 1.00 64.25 96 LEU A O 1
ATOM 764 N N . ILE A 1 97 ? -1.442 -10.774 -0.483 1.00 65.75 97 ILE A N 1
ATOM 765 C CA . ILE A 1 97 ? -0.450 -10.274 -1.453 1.00 65.75 97 ILE A CA 1
ATOM 766 C C . ILE A 1 97 ? 0.169 -8.958 -0.956 1.00 65.75 97 ILE A C 1
ATOM 768 O O . ILE A 1 97 ? 1.105 -8.440 -1.558 1.00 65.75 97 ILE A O 1
ATOM 772 N N . GLY A 1 98 ? -0.363 -8.383 0.131 1.00 58.06 98 GLY A N 1
ATOM 773 C CA . GLY A 1 98 ? 0.055 -7.080 0.642 1.00 58.06 98 GLY A CA 1
ATOM 774 C C . GLY A 1 98 ? -0.292 -5.931 -0.308 1.00 58.06 98 GLY A C 1
ATOM 775 O O . GLY A 1 98 ? 0.099 -4.794 -0.063 1.00 58.06 98 GLY A O 1
ATOM 776 N N . TYR A 1 99 ? -1.051 -6.197 -1.379 1.00 55.44 99 TYR A N 1
ATOM 777 C CA . TYR A 1 99 ? -1.388 -5.232 -2.429 1.00 55.44 99 TYR A CA 1
ATOM 778 C C . TYR A 1 99 ? -2.592 -4.338 -2.082 1.00 55.44 99 TYR A C 1
ATOM 780 O O . TYR A 1 99 ? -3.156 -3.678 -2.944 1.00 55.44 99 TYR A O 1
ATOM 788 N N . GLU A 1 100 ? -2.950 -4.262 -0.801 1.00 51.56 100 GLU A N 1
ATOM 789 C CA . GLU A 1 100 ? -3.664 -3.120 -0.208 1.00 51.56 100 GLU A CA 1
ATOM 790 C C . GLU A 1 100 ? -2.696 -1.939 0.045 1.00 51.56 100 GLU A C 1
ATOM 792 O O . GLU A 1 100 ? -3.104 -0.783 0.151 1.00 51.56 100 GLU A O 1
ATOM 797 N N . ALA A 1 101 ? -1.377 -2.185 0.017 1.00 45.78 101 ALA A N 1
ATOM 798 C CA . ALA A 1 101 ? -0.341 -1.154 0.039 1.00 45.78 101 ALA A CA 1
ATOM 799 C C . ALA A 1 101 ? -0.241 -0.354 -1.274 1.00 45.78 101 ALA A C 1
ATOM 801 O O . ALA A 1 101 ? 0.720 0.383 -1.456 1.00 45.78 101 ALA A O 1
ATOM 802 N N . GLY A 1 102 ? -1.209 -0.454 -2.191 1.00 45.84 102 GLY A N 1
ATOM 803 C CA . GLY A 1 102 ? -1.297 0.444 -3.343 1.00 45.84 102 GLY A CA 1
ATOM 804 C C . GLY A 1 102 ? -1.435 1.903 -2.898 1.00 45.84 102 GLY A C 1
ATOM 805 O O . GLY A 1 102 ? -0.692 2.760 -3.359 1.00 45.84 102 GLY A O 1
ATOM 806 N N . MET A 1 103 ? -2.292 2.197 -1.915 1.00 53.56 103 MET A N 1
ATOM 807 C CA . MET A 1 103 ? -2.489 3.580 -1.453 1.00 53.56 103 MET A CA 1
ATOM 808 C C . MET A 1 103 ? -1.316 4.116 -0.620 1.00 53.56 103 MET A C 1
ATOM 810 O O . MET A 1 103 ? -0.855 5.233 -0.855 1.00 53.56 103 MET A O 1
ATOM 814 N N . LEU A 1 104 ? -0.780 3.317 0.311 1.00 51.91 104 LEU A N 1
ATOM 815 C CA . LEU A 1 104 ? 0.405 3.705 1.087 1.00 51.91 104 LEU A CA 1
ATOM 816 C C . LEU A 1 104 ? 1.675 3.688 0.237 1.00 51.91 104 LEU A C 1
ATOM 818 O O . LEU A 1 104 ? 2.512 4.561 0.398 1.00 51.91 104 LEU A O 1
ATOM 822 N N . GLY A 1 105 ? 1.816 2.736 -0.680 1.00 52.66 105 GLY A N 1
ATOM 823 C CA . GLY A 1 105 ? 2.976 2.580 -1.551 1.00 52.66 105 GLY A CA 1
ATOM 824 C C . GLY A 1 105 ? 3.150 3.760 -2.494 1.00 52.66 105 GLY A C 1
ATOM 825 O O . GLY A 1 105 ? 4.253 4.283 -2.566 1.00 52.66 105 GLY A O 1
ATOM 826 N N . TYR A 1 106 ? 2.087 4.253 -3.142 1.00 55.66 106 TYR A N 1
ATOM 827 C CA . TYR A 1 106 ? 2.179 5.462 -3.975 1.00 55.66 106 TYR A CA 1
ATOM 828 C C . TYR A 1 106 ? 2.463 6.723 -3.145 1.00 55.66 106 TYR A C 1
ATOM 830 O O . TYR A 1 106 ? 3.333 7.514 -3.517 1.00 55.66 106 TYR A O 1
ATOM 838 N N . ALA A 1 107 ? 1.786 6.892 -2.003 1.00 57.12 107 ALA A N 1
ATOM 839 C CA . ALA A 1 107 ? 2.020 8.028 -1.109 1.00 57.12 107 ALA A CA 1
ATOM 840 C C . ALA A 1 107 ? 3.452 8.025 -0.543 1.00 57.12 107 ALA A C 1
ATOM 842 O O . ALA A 1 107 ? 4.137 9.047 -0.553 1.00 57.12 107 ALA A O 1
ATOM 843 N N . LEU A 1 108 ? 3.937 6.860 -0.109 1.00 53.28 108 LEU A N 1
ATOM 844 C CA . LEU A 1 108 ? 5.291 6.678 0.396 1.00 53.28 108 LEU A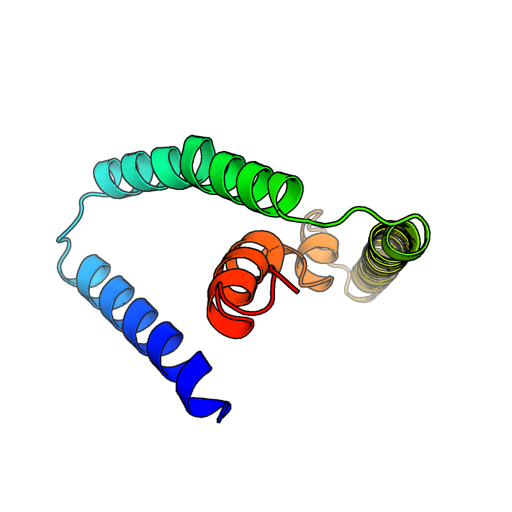 CA 1
ATOM 845 C C . LEU A 1 108 ? 6.322 6.769 -0.722 1.00 53.28 108 LEU A C 1
ATOM 847 O O . LEU A 1 108 ? 7.378 7.316 -0.464 1.00 53.28 108 LEU A O 1
ATOM 851 N N . PHE A 1 109 ? 6.044 6.316 -1.946 1.00 52.03 109 PHE A N 1
ATOM 852 C CA . PHE A 1 109 ? 6.965 6.423 -3.083 1.00 52.03 109 PHE A CA 1
ATOM 853 C C . PHE A 1 109 ? 7.296 7.886 -3.396 1.00 52.03 109 PHE A C 1
ATOM 855 O O . PHE A 1 109 ? 8.472 8.226 -3.524 1.00 52.03 109 PHE A O 1
ATOM 862 N N . GLY A 1 110 ? 6.288 8.768 -3.422 1.00 57.00 110 GLY A N 1
ATOM 863 C CA . GLY A 1 110 ? 6.497 10.211 -3.594 1.00 57.00 110 GLY A CA 1
ATOM 864 C C . GLY A 1 110 ? 7.311 10.853 -2.461 1.00 57.00 110 GLY A C 1
ATOM 865 O O . GLY A 1 110 ? 8.138 11.727 -2.714 1.00 57.00 110 GLY A O 1
ATOM 866 N N . ILE A 1 111 ? 7.127 10.389 -1.220 1.00 55.47 111 ILE A N 1
ATOM 867 C CA . ILE A 1 111 ? 7.834 10.899 -0.031 1.00 55.47 111 ILE A CA 1
ATOM 868 C C . ILE A 1 111 ? 9.265 10.330 0.080 1.00 55.47 111 ILE A C 1
ATOM 870 O O . ILE A 1 111 ? 10.191 11.049 0.443 1.00 55.47 111 ILE A O 1
ATOM 874 N N . LEU A 1 112 ? 9.459 9.047 -0.239 1.00 51.72 112 LEU A N 1
ATOM 875 C CA . LEU A 1 112 ? 10.700 8.280 -0.063 1.00 51.72 112 LEU A CA 1
ATOM 876 C C . LEU A 1 112 ? 11.753 8.575 -1.122 1.00 51.72 112 LEU A C 1
ATOM 878 O O . LEU A 1 112 ? 12.942 8.643 -0.809 1.00 51.72 112 LEU A O 1
ATOM 882 N N . LEU A 1 113 ? 11.335 8.682 -2.383 1.00 53.72 113 LEU A N 1
ATOM 883 C CA . LEU A 1 113 ? 12.265 8.933 -3.483 1.00 53.72 113 LEU A CA 1
ATOM 884 C C . LEU A 1 113 ? 12.575 10.418 -3.647 1.00 53.72 113 LEU A C 1
ATOM 886 O O . LEU A 1 113 ? 13.584 10.752 -4.267 1.00 53.72 113 LEU A O 1
ATOM 890 N N . GLY A 1 114 ? 11.767 11.285 -3.030 1.00 49.31 114 GLY A N 1
ATOM 891 C CA . GLY A 1 114 ? 11.844 12.725 -3.195 1.00 49.31 114 GLY A CA 1
ATOM 892 C C . GLY A 1 114 ? 11.435 13.135 -4.610 1.00 49.31 114 GLY A C 1
ATOM 893 O O . GLY A 1 114 ? 11.744 12.469 -5.600 1.00 49.31 114 GLY A O 1
ATOM 894 N N . ASN A 1 115 ? 10.778 14.288 -4.724 1.00 51.81 115 ASN A N 1
ATOM 895 C CA . ASN A 1 115 ? 10.462 14.906 -6.018 1.00 51.81 115 ASN A CA 1
ATOM 896 C C . ASN A 1 115 ? 11.708 15.151 -6.900 1.00 51.81 115 ASN A C 1
ATOM 898 O O . ASN A 1 115 ? 11.572 15.434 -8.090 1.00 51.81 115 ASN A O 1
ATOM 902 N N . ASP A 1 116 ? 12.907 15.009 -6.331 1.00 48.03 116 ASP A N 1
ATOM 903 C CA . ASP A 1 116 ? 14.182 15.338 -6.956 1.00 48.03 116 ASP A CA 1
ATOM 904 C C . ASP A 1 116 ? 14.790 14.176 -7.760 1.00 48.03 116 ASP A C 1
ATOM 906 O O . ASP A 1 116 ? 15.597 14.420 -8.653 1.00 48.03 116 ASP A O 1
ATOM 910 N N . LYS A 1 117 ? 14.394 12.913 -7.514 1.00 44.78 117 LYS A N 1
ATOM 911 C CA . LYS A 1 117 ? 14.960 11.740 -8.223 1.00 44.78 117 LYS A CA 1
ATOM 912 C C . LYS A 1 117 ? 14.123 11.202 -9.379 1.00 44.78 117 LYS A C 1
ATOM 914 O O . LYS A 1 117 ? 14.580 10.315 -10.089 1.00 44.78 117 LYS A O 1
ATOM 919 N N . ILE A 1 118 ? 12.922 11.733 -9.589 1.00 46.16 118 ILE A N 1
ATOM 920 C CA . ILE A 1 118 ? 12.062 11.358 -10.727 1.00 46.16 118 ILE A CA 1
ATOM 921 C C . ILE A 1 118 ? 12.472 12.138 -11.998 1.00 46.16 118 ILE A C 1
ATOM 923 O O . ILE A 1 118 ? 12.022 11.826 -13.094 1.00 46.16 118 ILE A O 1
ATOM 927 N N . THR A 1 119 ? 13.360 13.133 -11.866 1.00 36.88 119 THR A N 1
ATOM 928 C CA . THR A 1 119 ? 13.710 14.095 -12.927 1.00 36.88 119 THR A CA 1
ATOM 929 C C . THR A 1 119 ? 15.160 14.007 -13.430 1.00 36.88 119 THR A C 1
ATOM 931 O O . THR A 1 119 ? 15.664 14.986 -13.975 1.00 36.88 119 THR A O 1
ATOM 934 N N . GLN A 1 120 ? 15.831 12.857 -13.294 1.00 29.77 120 GLN A N 1
ATOM 935 C CA . GLN A 1 120 ? 17.095 12.580 -14.000 1.00 29.77 120 GLN A CA 1
ATOM 936 C C . GLN A 1 120 ? 16.998 11.339 -14.884 1.00 29.77 120 GLN A C 1
ATOM 938 O O . GLN A 1 120 ? 16.503 10.301 -14.395 1.00 29.77 120 GLN A O 1
#

Secondary structure (DSSP, 8-state):
--HHHHHHHHHHHHHHHHHHHHTT-S-HHHHHHHHHHIIIIIHHHHHHHHHHHS---GGGGHHHHHHHHHHHHHHHHHHHHHHHHT---TTHHHHHTTTTTHHHHHHHHHHHH-TTSTT-

Sequence (120 aa):
MSLLQVILPVIIMLIIGIICREKKLIHPEGIEGLQALVMNFTLPISLFYIFYRASIKANTVIFPVIFFVVTAGGIFAGRLLCKLVKEKDVYFPFTLIGYEAGMLGYALFGILLGNDKITQ

pLDDT: mean 71.77, std 12.27, range [29.77, 87.75]

Foldseek 3Di:
DPPCVLVVVVVVVVVVVVVCVVVVVDPPVRVVVVVCCCVVPVVVVLVVVLVVLAPDDPVCVVVVVVVVVLLVVQLVVQVVVCVVVVPPDPCRSVVRSVVVCPVVVSVSVCVVCDPVNSHD

Radius of gyration: 18.32 Å; chains: 1; bounding box: 38×42×44 Å